Protein AF-A0A534KHT9-F1 (afdb_monomer_lite)

pLDDT: mean 82.53, std 18.42, range [30.44, 98.12]

Radius of gyration: 14.64 Å; chains: 1; bounding box: 41×27×36 Å

Secondary structure (DSSP, 8-state):
--HHHHHHHHT-EEEEEESS--HHHHHHHHHHHHTT-EEEEEEGGGTTPPPP-S---S--TT---B--PPTTPPPPSSGGGGGGGHHHHHHHHHHH--SEEEE--TTTHHHHHHHTT-SSEEE-S---

Foldseek 3Di:
DDPVVLVVQLAFEEEEEAQDDDPVNLVVQLVCVVSNHQYEYEHLPQFQPDDPDPPPPDPPPRGHHYQHFDHPGDNDPDLVCQCSNLVSVVVSCVVRVGPEYEFDCCSHRVVSVVVNVDPPYHYDVDHD

Sequence (128 aa):
MGHAGREGLRALRILYFSLGDTVHDRRFLQRIADFGYEVWSLQLSDAGRARRDERTSGATSGAAPRASWPKGAPIVKGPEDVPSLLPAFRDVLADVRPAVLHAGPTQSCGYLAALSEFHPFLLMSWGS

Structure (mmCIF, N/CA/C/O backbone):
data_AF-A0A534KHT9-F1
#
_entry.id   AF-A0A534KHT9-F1
#
loop_
_atom_site.group_PDB
_atom_site.id
_atom_site.type_symbol
_atom_site.label_atom_id
_atom_site.label_alt_id
_atom_site.label_comp_id
_atom_site.label_asym_id
_atom_site.label_entity_id
_atom_site.label_seq_id
_atom_site.pdbx_PDB_ins_code
_atom_site.Cartn_x
_atom_site.Cartn_y
_atom_site.Cartn_z
_atom_site.occupancy
_atom_site.B_iso_or_equiv
_atom_site.auth_seq_id
_atom_site.auth_comp_id
_atom_site.auth_asym_id
_atom_site.auth_atom_id
_atom_site.pdbx_PDB_model_num
ATOM 1 N N . MET A 1 1 ? -24.175 6.392 17.348 1.00 48.75 1 MET A N 1
ATOM 2 C CA . MET A 1 1 ? -23.259 5.326 16.878 1.00 48.75 1 MET A CA 1
ATOM 3 C C . MET A 1 1 ? -22.712 4.619 18.118 1.00 48.75 1 MET A C 1
ATOM 5 O O . MET A 1 1 ? -21.997 5.251 18.885 1.00 48.75 1 MET A O 1
ATOM 9 N N . GLY A 1 2 ? -23.197 3.408 18.417 1.00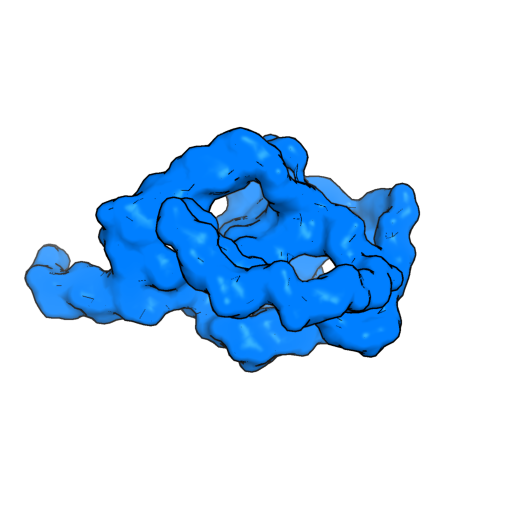 47.88 2 GLY A N 1
ATOM 10 C CA . GLY A 1 2 ? -23.012 2.747 19.721 1.00 47.88 2 GLY A CA 1
ATOM 11 C C . GLY A 1 2 ? -21.616 2.154 19.950 1.00 47.88 2 GLY A C 1
ATOM 12 O O . GLY A 1 2 ? -20.841 1.984 19.010 1.00 47.88 2 GLY A O 1
ATOM 13 N N . HIS A 1 3 ? -21.320 1.811 21.207 1.00 50.22 3 HIS A N 1
ATOM 14 C CA . HIS A 1 3 ? -20.034 1.264 21.662 1.00 50.22 3 HIS A CA 1
ATOM 15 C C . HIS A 1 3 ? -19.607 -0.004 20.892 1.00 50.22 3 HIS A C 1
ATOM 17 O O . HIS A 1 3 ? -18.434 -0.147 20.563 1.00 50.22 3 HIS A O 1
ATOM 23 N N . ALA A 1 4 ? -20.567 -0.854 20.502 1.00 53.41 4 ALA A N 1
ATOM 24 C CA . ALA A 1 4 ? -20.337 -2.069 19.713 1.00 53.41 4 ALA A CA 1
ATOM 25 C C . ALA A 1 4 ? -19.864 -1.800 18.269 1.00 53.41 4 ALA A C 1
ATOM 27 O O . ALA A 1 4 ? -19.081 -2.566 17.718 1.00 53.41 4 ALA A O 1
ATOM 28 N N . GLY A 1 5 ? -20.278 -0.682 17.659 1.00 60.03 5 GLY A N 1
ATOM 29 C CA . GLY A 1 5 ? -19.815 -0.306 16.317 1.00 60.03 5 GLY A CA 1
ATOM 30 C C . GLY A 1 5 ? -18.356 0.160 16.300 1.00 60.03 5 GLY A C 1
ATOM 31 O O . GLY A 1 5 ? -17.681 0.030 15.288 1.00 60.03 5 GLY A O 1
ATOM 32 N N . ARG A 1 6 ? -17.851 0.680 17.427 1.00 56.22 6 ARG A N 1
ATOM 33 C CA . ARG A 1 6 ? -16.457 1.132 17.569 1.00 56.22 6 ARG A CA 1
ATOM 34 C C . ARG A 1 6 ? -15.485 -0.024 17.804 1.00 56.22 6 ARG A C 1
ATOM 36 O O . ARG A 1 6 ? -14.366 0.042 17.316 1.00 56.22 6 ARG A O 1
ATOM 43 N N . GLU A 1 7 ? -15.920 -1.073 18.496 1.00 58.47 7 GLU A N 1
ATOM 44 C CA . GLU A 1 7 ? -15.156 -2.317 18.682 1.00 58.47 7 GLU A CA 1
ATOM 45 C C . GLU A 1 7 ? -14.890 -3.010 17.333 1.00 58.47 7 GLU A C 1
ATOM 47 O O . GLU A 1 7 ? -13.755 -3.364 17.031 1.00 58.47 7 GLU A O 1
ATOM 52 N N . GLY A 1 8 ? -15.910 -3.100 16.467 1.00 60.19 8 GLY A N 1
ATOM 53 C CA . GLY A 1 8 ? -15.764 -3.675 15.123 1.00 60.19 8 GLY A CA 1
ATOM 54 C C . GLY A 1 8 ? -14.819 -2.886 14.208 1.00 60.19 8 GLY A C 1
ATOM 55 O O . GLY A 1 8 ? -14.113 -3.482 13.402 1.00 60.19 8 GLY A O 1
ATOM 56 N N . LEU A 1 9 ? -14.755 -1.556 14.361 1.00 59.97 9 LEU A N 1
ATOM 57 C CA . LEU A 1 9 ? -13.811 -0.711 13.620 1.00 59.97 9 LEU A CA 1
ATOM 58 C C . LEU A 1 9 ? -12.364 -0.867 14.120 1.00 59.97 9 LEU A C 1
ATOM 60 O O . LEU A 1 9 ? -11.445 -0.779 13.316 1.00 59.97 9 LEU A O 1
ATOM 64 N N . ARG A 1 10 ? -12.147 -1.137 15.415 1.00 60.72 10 ARG A N 1
ATOM 65 C CA . ARG A 1 10 ? -10.806 -1.359 15.997 1.00 60.72 10 ARG A CA 1
ATOM 66 C C . ARG A 1 10 ? -10.148 -2.661 15.524 1.00 60.72 10 ARG A C 1
ATOM 68 O O . ARG A 1 10 ? -8.929 -2.741 15.457 1.00 60.72 10 ARG A O 1
ATOM 75 N N . ALA A 1 11 ? -10.943 -3.651 15.118 1.00 63.47 11 ALA A N 1
ATOM 76 C CA . ALA A 1 11 ? -10.446 -4.874 14.485 1.00 63.47 11 ALA A CA 1
ATOM 77 C C . ALA A 1 11 ? -10.055 -4.690 13.003 1.00 63.47 11 ALA A C 1
ATOM 79 O O . ALA A 1 11 ? -9.581 -5.635 12.372 1.00 63.47 11 ALA A O 1
ATOM 80 N N . LEU A 1 12 ? -10.280 -3.508 12.415 1.00 81.75 12 LEU A N 1
ATOM 81 C CA . LEU A 1 12 ? -9.955 -3.270 11.013 1.00 81.75 12 LEU A CA 1
ATOM 82 C C . LEU A 1 12 ? -8.459 -3.050 10.827 1.00 81.75 12 LEU A C 1
ATOM 84 O O . LEU A 1 12 ? -7.830 -2.239 11.508 1.00 81.75 12 LEU A O 1
ATOM 88 N N . ARG A 1 13 ? -7.925 -3.752 9.830 1.00 90.06 13 ARG A N 1
ATOM 89 C CA . ARG A 1 13 ? -6.534 -3.656 9.413 1.00 90.06 13 ARG A CA 1
ATOM 90 C C . ARG A 1 13 ? -6.350 -2.550 8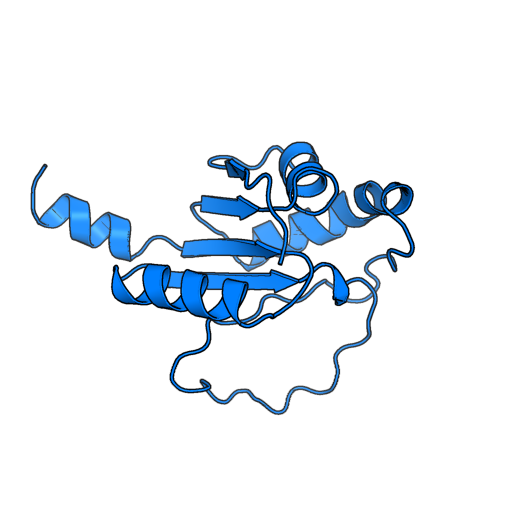.383 1.00 90.06 13 ARG A C 1
ATOM 92 O O . ARG A 1 13 ? -7.025 -2.543 7.353 1.00 90.06 13 ARG A O 1
ATOM 99 N N . ILE A 1 14 ? -5.407 -1.652 8.623 1.00 93.94 14 ILE A N 1
ATOM 100 C CA . ILE A 1 14 ? -5.022 -0.590 7.694 1.00 93.94 14 ILE A CA 1
ATOM 101 C C . ILE A 1 14 ? -3.662 -0.943 7.100 1.00 93.94 14 ILE A C 1
ATOM 103 O O . ILE A 1 14 ? -2.710 -1.164 7.844 1.00 93.94 14 ILE A O 1
ATOM 107 N N . LEU A 1 15 ? -3.551 -0.969 5.772 1.00 96.19 15 LEU A N 1
ATOM 108 C CA . LEU A 1 15 ? -2.252 -1.015 5.103 1.00 96.19 15 LEU A CA 1
ATOM 109 C C . LEU A 1 15 ? -1.819 0.411 4.767 1.00 96.19 15 LEU A C 1
ATOM 111 O O . LEU A 1 15 ? -2.434 1.073 3.936 1.00 96.19 15 LEU A O 1
ATOM 115 N N . TYR A 1 16 ? -0.759 0.871 5.416 1.00 95.44 16 TYR A N 1
ATOM 116 C CA . TYR A 1 16 ? -0.087 2.129 5.138 1.00 95.44 16 TYR A CA 1
ATOM 117 C C . TYR A 1 16 ? 1.029 1.903 4.117 1.00 95.44 16 TYR A C 1
ATOM 119 O O . TYR A 1 16 ? 1.966 1.151 4.381 1.00 95.44 16 TYR A O 1
ATOM 127 N N . PHE A 1 17 ? 0.935 2.535 2.952 1.00 95.56 17 PHE A N 1
ATOM 128 C CA . PHE A 1 17 ? 1.886 2.354 1.859 1.00 95.56 17 PHE A CA 1
ATOM 129 C C . PHE A 1 17 ? 2.585 3.673 1.517 1.00 95.56 17 PHE A C 1
ATOM 131 O O . PHE A 1 17 ? 1.969 4.584 0.960 1.00 95.56 17 PHE A O 1
ATOM 138 N N . SER A 1 18 ? 3.876 3.759 1.841 1.00 93.69 18 SER A N 1
ATOM 139 C CA . SER A 1 18 ? 4.705 4.954 1.651 1.00 93.69 18 SER A CA 1
ATOM 140 C C . SER A 1 18 ? 6.011 4.650 0.913 1.00 93.69 18 SER A C 1
ATOM 142 O O . SER A 1 18 ? 6.266 3.517 0.495 1.00 93.69 18 SER A O 1
ATOM 144 N N . LEU A 1 19 ? 6.839 5.675 0.684 1.00 91.00 19 LEU A N 1
ATOM 145 C CA . LEU A 1 19 ? 8.142 5.497 0.040 1.00 91.00 19 LEU A CA 1
ATOM 146 C C . LEU A 1 19 ? 9.117 4.711 0.921 1.00 91.00 19 LEU A C 1
ATOM 148 O O . LEU A 1 19 ? 9.863 3.892 0.393 1.00 91.00 19 LEU A O 1
ATOM 152 N N . GLY A 1 20 ? 9.104 4.945 2.234 1.00 86.44 20 GLY A N 1
ATOM 153 C CA . GLY A 1 20 ? 10.101 4.441 3.175 1.00 86.44 20 GLY A CA 1
ATOM 154 C C . GLY A 1 20 ? 9.603 4.442 4.622 1.00 86.44 20 GLY A C 1
ATOM 155 O O . GLY A 1 20 ? 8.414 4.303 4.882 1.00 86.44 20 GLY A O 1
ATOM 156 N N . ASP A 1 21 ? 10.528 4.549 5.574 1.00 84.50 21 ASP A N 1
ATOM 157 C CA . ASP A 1 21 ? 10.236 4.513 7.014 1.00 84.50 21 ASP A CA 1
ATOM 158 C C . ASP A 1 21 ? 10.908 5.696 7.727 1.00 84.50 21 ASP A C 1
ATOM 160 O O . ASP A 1 21 ? 11.993 5.576 8.306 1.00 84.50 21 ASP A O 1
ATOM 164 N N . THR A 1 22 ? 10.304 6.881 7.623 1.00 86.56 22 THR A N 1
ATOM 165 C CA . THR A 1 22 ? 10.835 8.098 8.250 1.00 86.56 22 THR A CA 1
ATOM 166 C C . THR A 1 22 ? 10.225 8.361 9.629 1.00 86.56 22 THR A C 1
ATOM 168 O O . THR A 1 22 ? 9.394 7.624 10.160 1.00 86.56 22 THR A O 1
ATOM 171 N N . VAL A 1 23 ? 10.662 9.441 10.283 1.00 86.62 23 VAL A N 1
ATOM 172 C CA . VAL A 1 23 ? 10.046 9.906 11.536 1.00 86.62 23 VAL A CA 1
ATOM 173 C C . VAL A 1 23 ? 8.574 10.291 11.334 1.00 86.62 23 VAL A C 1
ATOM 175 O O . VAL A 1 23 ? 7.774 10.081 12.247 1.00 86.62 23 VAL A O 1
ATOM 178 N N . HIS A 1 24 ? 8.206 10.836 10.171 1.00 85.81 24 HIS A N 1
ATOM 179 C CA . HIS A 1 24 ? 6.827 11.227 9.884 1.00 85.81 24 HIS A CA 1
ATOM 180 C C . HIS A 1 24 ? 5.919 10.004 9.748 1.00 85.81 24 HIS A C 1
ATOM 182 O O . HIS A 1 24 ? 4.889 9.960 10.426 1.00 85.81 24 HIS A O 1
ATOM 188 N N . ASP A 1 25 ? 6.347 8.986 8.991 1.00 87.44 25 ASP A N 1
ATOM 189 C CA . ASP A 1 25 ? 5.619 7.714 8.863 1.00 87.44 25 ASP A CA 1
ATOM 190 C C . ASP A 1 25 ? 5.388 7.088 10.240 1.00 87.44 25 ASP A C 1
ATOM 192 O O . ASP A 1 25 ? 4.253 6.814 10.625 1.00 87.44 25 ASP A O 1
ATOM 196 N N . ARG A 1 26 ? 6.453 6.941 11.041 1.00 88.38 26 ARG A N 1
ATOM 197 C CA . ARG A 1 26 ? 6.371 6.307 12.367 1.00 88.38 26 ARG A CA 1
ATOM 198 C C . ARG A 1 26 ? 5.445 7.048 13.320 1.00 88.38 26 ARG A C 1
ATOM 200 O O . ARG A 1 26 ? 4.665 6.415 14.026 1.00 88.38 26 ARG A O 1
ATOM 207 N N . ARG A 1 27 ? 5.486 8.384 13.333 1.00 88.44 27 ARG A N 1
ATOM 208 C CA . ARG A 1 27 ? 4.564 9.186 14.155 1.00 88.44 27 ARG A CA 1
ATOM 209 C C . ARG A 1 27 ? 3.119 8.989 13.719 1.00 88.44 27 ARG A C 1
ATOM 211 O O . ARG A 1 27 ? 2.245 8.900 14.575 1.00 88.44 27 ARG A O 1
ATOM 218 N N . PHE A 1 28 ? 2.866 8.926 12.418 1.00 88.50 28 PHE A N 1
ATOM 219 C CA . PHE A 1 28 ? 1.522 8.740 11.891 1.00 88.50 28 PHE A CA 1
ATOM 220 C C . PHE A 1 28 ? 0.983 7.332 12.185 1.00 88.50 28 PHE A C 1
ATOM 222 O O . PHE A 1 28 ? -0.112 7.200 12.731 1.00 88.50 28 PHE A O 1
ATOM 229 N N . LEU A 1 29 ? 1.791 6.297 11.936 1.00 89.88 29 LEU A N 1
ATOM 230 C CA . LEU A 1 29 ? 1.493 4.903 12.277 1.00 89.88 29 LEU A CA 1
ATOM 231 C C . LEU A 1 29 ? 1.199 4.729 13.771 1.00 89.88 29 LEU A C 1
ATOM 233 O O . LEU A 1 29 ? 0.205 4.096 14.124 1.00 89.88 29 LEU A O 1
ATOM 237 N N . GLN A 1 30 ? 2.006 5.342 14.645 1.00 89.44 30 GLN A N 1
ATOM 238 C CA . GLN A 1 30 ? 1.771 5.304 16.089 1.00 89.44 30 GLN A CA 1
ATOM 239 C C . GLN A 1 30 ? 0.410 5.903 16.445 1.00 89.44 30 GLN A C 1
ATOM 241 O O . GLN A 1 30 ? -0.323 5.311 17.226 1.00 89.44 30 GLN A O 1
ATOM 246 N N . ARG A 1 31 ? 0.015 7.030 15.834 1.00 89.88 31 ARG A N 1
ATOM 247 C CA . ARG A 1 31 ? -1.313 7.610 16.086 1.00 89.88 31 ARG A CA 1
ATOM 248 C C . ARG A 1 31 ? -2.436 6.678 15.647 1.00 89.88 31 ARG A C 1
ATOM 250 O O . ARG A 1 31 ? -3.404 6.545 16.385 1.00 89.88 31 ARG A O 1
ATOM 257 N N . ILE A 1 32 ? -2.314 6.023 14.492 1.00 88.88 32 ILE A N 1
ATOM 258 C CA . ILE A 1 32 ? -3.302 5.029 14.041 1.00 88.88 32 ILE A CA 1
ATOM 259 C C . ILE A 1 32 ? -3.435 3.901 15.076 1.00 88.88 32 ILE A C 1
ATOM 261 O O . ILE A 1 32 ? -4.553 3.556 15.466 1.00 88.88 32 ILE A O 1
ATOM 265 N N . ALA A 1 33 ? -2.305 3.385 15.564 1.00 87.88 33 ALA A N 1
ATOM 266 C CA . ALA A 1 33 ? -2.277 2.353 16.595 1.00 87.88 33 ALA A CA 1
ATOM 267 C C . ALA A 1 33 ? -2.866 2.839 17.935 1.00 87.88 33 ALA A C 1
ATOM 269 O O . ALA A 1 33 ? -3.648 2.116 18.549 1.00 87.88 33 ALA A O 1
ATOM 270 N N . ASP A 1 34 ? -2.583 4.076 18.360 1.00 87.75 34 ASP A N 1
ATOM 271 C CA . ASP A 1 34 ? -3.130 4.685 19.587 1.00 87.75 34 ASP A CA 1
ATOM 272 C C . ASP A 1 34 ? -4.666 4.809 19.538 1.00 87.75 34 ASP A C 1
ATOM 274 O O . ASP A 1 34 ? -5.348 4.698 20.560 1.00 87.75 34 ASP A O 1
ATOM 278 N N . PHE A 1 35 ? -5.239 4.997 18.342 1.00 85.88 35 PHE A N 1
ATOM 279 C CA . PHE A 1 35 ? -6.692 4.958 18.128 1.00 85.88 35 PHE A CA 1
ATOM 280 C C . PHE A 1 35 ? -7.282 3.538 18.185 1.00 85.88 35 PHE A C 1
ATOM 282 O O . PHE A 1 35 ? -8.507 3.386 18.230 1.00 85.88 35 PHE A O 1
ATOM 289 N N . GLY A 1 36 ? -6.432 2.514 18.269 1.00 84.62 36 GLY A N 1
ATOM 290 C CA . GLY A 1 36 ? -6.793 1.112 18.434 1.00 84.62 36 GLY A CA 1
ATOM 291 C C . GLY A 1 36 ? -6.998 0.350 17.132 1.00 84.62 36 GLY A C 1
ATOM 292 O O . GLY A 1 36 ? -7.674 -0.669 17.177 1.00 84.62 36 GLY A O 1
ATOM 293 N N . TYR A 1 37 ? -6.477 0.840 16.004 1.00 86.62 37 TYR A N 1
ATOM 294 C CA . TYR A 1 37 ? -6.511 0.116 14.732 1.00 86.62 37 TYR A CA 1
ATOM 295 C C . TYR A 1 37 ? -5.270 -0.762 14.564 1.00 86.62 37 TYR A C 1
ATOM 297 O O . TYR A 1 37 ? -4.160 -0.363 14.923 1.00 86.62 37 TYR A O 1
ATOM 305 N N . GLU A 1 38 ? -5.442 -1.931 13.950 1.00 89.75 38 GLU A N 1
ATOM 306 C CA . GLU A 1 38 ? -4.314 -2.733 13.483 1.00 89.75 38 GLU A CA 1
ATOM 307 C C . GLU A 1 38 ? -3.725 -2.069 12.232 1.00 89.75 38 GLU A C 1
ATOM 309 O O . GLU A 1 38 ? -4.432 -1.834 11.253 1.00 89.75 38 GLU A O 1
ATOM 314 N N . VAL A 1 39 ? -2.430 -1.759 12.237 1.00 91.06 39 VAL A N 1
ATOM 315 C CA . VAL A 1 39 ? -1.781 -1.083 11.110 1.00 91.06 39 VAL A CA 1
ATOM 316 C C . VAL A 1 39 ? -0.569 -1.864 10.628 1.00 91.06 39 VAL A C 1
ATOM 318 O O . VAL A 1 39 ? 0.252 -2.303 11.424 1.00 91.06 39 VAL A O 1
ATOM 321 N N . TRP A 1 40 ? -0.471 -2.027 9.314 1.00 93.50 40 TRP A N 1
ATOM 322 C CA . TRP A 1 40 ? 0.651 -2.626 8.602 1.00 93.50 40 TRP A CA 1
ATOM 323 C C . TRP A 1 40 ? 1.325 -1.563 7.749 1.00 93.50 40 TRP A C 1
ATOM 325 O O . TRP A 1 40 ? 0.651 -0.678 7.228 1.00 93.50 40 TRP A O 1
ATOM 335 N N . SER A 1 41 ? 2.638 -1.652 7.573 1.00 93.81 41 SER A N 1
ATOM 336 C CA . SER A 1 41 ? 3.395 -0.746 6.708 1.00 93.81 41 SER A CA 1
ATOM 337 C C . SER A 1 41 ? 3.993 -1.486 5.512 1.00 93.81 41 SER A C 1
ATOM 339 O O . SER A 1 41 ? 4.528 -2.577 5.671 1.00 93.81 41 SER A O 1
ATOM 341 N N . LEU A 1 42 ? 3.913 -0.903 4.320 1.00 94.75 42 LEU A N 1
ATOM 342 C CA . LEU A 1 42 ? 4.623 -1.337 3.115 1.00 94.75 42 LEU A CA 1
ATOM 343 C C . LEU A 1 42 ? 5.447 -0.160 2.596 1.00 94.75 42 LEU A C 1
ATOM 345 O O . LEU A 1 42 ? 4.967 0.973 2.586 1.00 94.75 42 LEU A O 1
ATOM 349 N N . GLN A 1 43 ? 6.668 -0.426 2.139 1.00 93.06 43 GLN A N 1
ATOM 350 C CA . GLN A 1 43 ? 7.578 0.599 1.638 1.00 93.06 43 GLN A CA 1
ATOM 351 C C . GLN A 1 43 ? 7.935 0.321 0.185 1.00 93.06 43 GLN A C 1
ATOM 353 O O . GLN A 1 43 ? 8.392 -0.771 -0.165 1.00 93.06 43 GLN A O 1
ATOM 358 N N . LEU A 1 44 ? 7.766 1.325 -0.673 1.00 92.44 44 LEU A N 1
ATOM 359 C CA . LEU A 1 44 ? 8.152 1.225 -2.079 1.00 92.44 44 LEU A CA 1
ATOM 360 C C . LEU A 1 44 ? 9.671 1.071 -2.235 1.00 92.44 44 LEU A C 1
ATOM 362 O O . LEU A 1 44 ? 10.112 0.352 -3.126 1.00 92.44 44 LEU A O 1
ATOM 366 N N . SER A 1 45 ? 10.471 1.669 -1.343 1.00 89.69 45 SER A N 1
ATOM 367 C CA . SER A 1 45 ? 11.938 1.565 -1.350 1.00 89.69 45 SER A CA 1
ATOM 368 C C . SER A 1 45 ? 12.465 0.135 -1.267 1.00 89.69 45 SER A C 1
ATOM 370 O O . SER A 1 45 ? 13.620 -0.110 -1.618 1.00 89.69 45 SER A O 1
ATOM 372 N N . ASP A 1 46 ? 11.644 -0.791 -0.774 1.00 88.62 46 ASP A N 1
ATOM 373 C CA . ASP A 1 46 ? 12.010 -2.191 -0.575 1.00 88.62 46 ASP A CA 1
ATOM 374 C C . ASP A 1 46 ? 11.648 -3.069 -1.780 1.00 88.62 46 ASP A C 1
ATOM 376 O O . ASP A 1 46 ? 12.015 -4.244 -1.815 1.00 88.62 46 ASP A O 1
ATOM 380 N N . ALA A 1 47 ? 10.952 -2.518 -2.779 1.00 84.94 47 ALA A N 1
ATOM 381 C CA . ALA A 1 47 ? 10.560 -3.244 -3.979 1.00 84.94 47 ALA A CA 1
ATOM 382 C C . ALA A 1 47 ? 11.783 -3.824 -4.708 1.00 84.94 47 ALA A C 1
ATOM 384 O O . ALA A 1 47 ? 12.773 -3.135 -4.968 1.00 84.94 47 ALA A O 1
ATOM 385 N N . GLY A 1 48 ? 11.721 -5.125 -5.003 1.00 71.44 48 GLY A N 1
ATOM 386 C CA . GLY A 1 48 ? 12.784 -5.861 -5.689 1.00 71.44 48 GLY A CA 1
ATOM 387 C C . GLY A 1 48 ? 14.082 -6.039 -4.894 1.00 71.44 48 GLY A C 1
ATOM 388 O O . GLY A 1 48 ? 15.041 -6.613 -5.415 1.00 71.44 48 GLY A O 1
ATOM 389 N N . ARG A 1 49 ? 14.142 -5.605 -3.628 1.00 69.12 49 ARG A N 1
ATOM 390 C CA . ARG A 1 49 ? 15.275 -5.901 -2.743 1.00 69.12 49 ARG A CA 1
ATOM 391 C C . ARG A 1 49 ? 15.071 -7.278 -2.116 1.00 69.12 49 ARG A C 1
ATOM 393 O O . ARG A 1 49 ? 14.008 -7.578 -1.578 1.00 69.12 49 ARG A O 1
ATOM 400 N N . ALA A 1 50 ? 16.091 -8.136 -2.201 1.00 54.62 50 ALA A N 1
ATOM 401 C CA . ALA A 1 50 ? 16.074 -9.425 -1.513 1.00 54.62 50 ALA A CA 1
ATOM 402 C C . ALA A 1 50 ? 15.869 -9.199 -0.007 1.00 54.62 50 ALA A C 1
ATOM 404 O O . ALA A 1 50 ? 16.423 -8.243 0.544 1.00 54.62 50 ALA A O 1
ATOM 405 N N . ARG A 1 51 ? 15.086 -10.076 0.646 1.00 55.91 51 ARG A N 1
ATOM 406 C CA . ARG A 1 51 ? 14.903 -10.057 2.105 1.00 55.91 51 ARG A CA 1
ATOM 407 C C . ARG A 1 51 ? 16.282 -9.928 2.756 1.00 55.91 51 ARG A C 1
ATOM 409 O O . ARG A 1 51 ? 17.116 -10.816 2.603 1.00 55.91 51 ARG A O 1
ATOM 416 N N . ARG A 1 52 ? 16.537 -8.826 3.465 1.00 43.44 52 ARG A N 1
ATOM 417 C CA . ARG A 1 52 ? 17.588 -8.831 4.484 1.00 43.44 52 ARG A CA 1
ATOM 418 C C . ARG A 1 52 ? 17.052 -9.770 5.559 1.00 43.44 52 ARG A C 1
ATOM 420 O O . ARG A 1 52 ? 15.968 -9.504 6.063 1.00 43.44 52 ARG A O 1
ATOM 427 N N . ASP A 1 53 ? 17.754 -10.879 5.780 1.00 40.62 53 ASP A N 1
ATOM 428 C CA . ASP A 1 53 ? 17.375 -11.989 6.659 1.00 40.62 53 ASP A CA 1
ATOM 429 C C . ASP A 1 53 ? 16.452 -11.600 7.819 1.00 40.62 53 ASP A C 1
ATOM 431 O O . ASP A 1 53 ? 16.700 -10.639 8.554 1.00 40.62 53 ASP A O 1
ATOM 435 N N . GLU A 1 54 ? 15.424 -12.425 8.006 1.00 42.88 54 GLU A N 1
ATOM 436 C CA . GLU A 1 54 ? 14.510 -12.451 9.143 1.00 42.88 54 GLU A CA 1
ATOM 437 C C . GLU A 1 54 ? 15.279 -12.625 10.459 1.00 42.88 54 GLU A C 1
ATOM 439 O O . GLU A 1 54 ? 15.414 -13.706 11.022 1.00 42.88 54 GLU A O 1
ATOM 444 N N . ARG A 1 55 ? 15.780 -11.516 10.989 1.00 33.88 55 ARG A N 1
ATOM 445 C CA . ARG A 1 55 ? 16.069 -11.349 12.409 1.00 33.88 55 ARG A CA 1
ATOM 446 C C . ARG A 1 55 ? 15.659 -9.954 12.830 1.00 33.88 55 ARG A C 1
ATOM 448 O O . ARG A 1 55 ? 16.491 -9.123 13.152 1.00 33.88 55 ARG A O 1
ATOM 455 N N . THR A 1 56 ? 14.355 -9.701 12.808 1.00 36.16 56 THR A N 1
ATOM 456 C CA . THR A 1 56 ? 13.650 -9.030 13.911 1.00 36.16 56 THR A CA 1
ATOM 457 C C . THR A 1 56 ? 12.168 -9.389 13.794 1.00 36.16 56 THR A C 1
ATOM 459 O O . THR A 1 56 ? 11.306 -8.547 13.578 1.00 36.16 56 THR A O 1
ATOM 462 N N . SER A 1 57 ? 11.857 -10.670 14.008 1.00 34.47 57 SER A N 1
ATOM 463 C CA . SER A 1 57 ? 10.651 -11.045 14.756 1.00 34.47 57 SER A CA 1
ATOM 464 C C . SER A 1 57 ? 10.868 -10.619 16.208 1.00 34.47 57 SER A C 1
ATOM 466 O O . SER A 1 57 ? 11.053 -11.422 17.113 1.00 34.47 57 SER A O 1
ATOM 468 N N . GLY A 1 58 ? 10.977 -9.319 16.407 1.00 30.44 58 GLY A N 1
ATOM 469 C CA . GLY A 1 58 ? 10.839 -8.668 17.683 1.00 30.44 58 GLY A CA 1
ATOM 470 C C . GLY A 1 58 ? 9.814 -7.612 17.376 1.00 30.44 58 GLY A C 1
ATOM 471 O O . GLY A 1 58 ? 10.054 -6.775 16.512 1.00 30.44 58 GLY A O 1
ATOM 472 N N . ALA A 1 59 ? 8.652 -7.680 18.013 1.00 34.28 59 ALA A N 1
ATOM 473 C CA . ALA A 1 59 ? 7.845 -6.491 18.154 1.00 34.28 59 ALA A CA 1
ATOM 474 C C . ALA A 1 59 ? 8.794 -5.405 18.676 1.00 34.28 59 ALA A C 1
ATOM 476 O O . ALA A 1 59 ? 9.177 -5.431 19.845 1.00 34.28 59 ALA A O 1
ATOM 477 N N . THR A 1 60 ? 9.267 -4.512 17.804 1.00 34.00 60 THR A N 1
ATOM 478 C CA . THR A 1 60 ? 9.853 -3.267 18.266 1.00 34.00 60 THR A CA 1
ATOM 479 C C . THR A 1 60 ? 8.678 -2.621 18.953 1.00 34.00 60 THR A C 1
ATOM 481 O O . THR A 1 60 ? 7.705 -2.269 18.292 1.00 34.00 60 THR A O 1
ATOM 484 N N . SER A 1 61 ? 8.689 -2.623 20.278 1.00 37.69 61 SER A N 1
ATOM 485 C CA . SER A 1 61 ? 7.624 -2.086 21.105 1.00 37.69 61 SER A CA 1
ATOM 486 C C . SER A 1 61 ? 7.308 -0.671 20.595 1.00 37.69 61 SER A C 1
ATOM 488 O O . SER A 1 61 ? 8.094 0.244 20.821 1.00 37.69 61 SER A O 1
ATOM 490 N N . GLY A 1 62 ? 6.234 -0.522 19.807 1.00 51.44 62 GLY A N 1
ATOM 491 C CA . GLY A 1 62 ? 5.838 0.732 19.145 1.00 51.44 62 GLY A CA 1
ATOM 492 C C . GLY A 1 62 ? 5.931 0.816 17.605 1.00 51.44 62 GLY A C 1
ATOM 493 O O . GLY A 1 62 ? 5.509 1.828 17.059 1.00 51.44 62 GLY A O 1
ATOM 494 N N . ALA A 1 63 ? 6.435 -0.182 16.866 1.00 63.59 63 ALA A N 1
ATOM 495 C CA . ALA A 1 63 ? 6.468 -0.145 15.392 1.00 63.59 63 ALA A CA 1
ATOM 496 C C . ALA A 1 63 ? 5.435 -1.099 14.762 1.00 63.59 63 ALA A C 1
ATOM 498 O O . ALA A 1 63 ? 5.355 -2.271 15.125 1.00 63.59 63 ALA A O 1
ATOM 499 N N . ALA A 1 64 ? 4.658 -0.592 13.803 1.00 74.69 64 ALA A N 1
ATOM 500 C CA . ALA A 1 64 ? 3.691 -1.363 13.022 1.00 74.69 64 ALA A CA 1
ATOM 501 C C . ALA A 1 64 ? 4.359 -2.553 12.294 1.00 74.69 64 ALA A C 1
ATOM 503 O O . ALA A 1 64 ? 5.446 -2.366 11.736 1.00 74.69 64 ALA A O 1
ATOM 504 N N . PRO A 1 65 ? 3.728 -3.744 12.229 1.00 83.88 65 PRO A N 1
ATOM 505 C CA . PRO A 1 65 ? 4.168 -4.836 11.360 1.00 83.88 65 PRO A CA 1
ATOM 506 C C . PRO A 1 65 ? 4.481 -4.369 9.930 1.00 83.88 65 PRO A C 1
ATOM 508 O O . PRO A 1 65 ? 3.768 -3.536 9.365 1.00 83.88 65 PRO A O 1
ATOM 511 N N . ARG A 1 66 ? 5.555 -4.898 9.333 1.00 88.12 66 ARG A N 1
ATOM 512 C CA . ARG A 1 66 ? 6.009 -4.531 7.982 1.00 88.12 66 ARG A CA 1
ATOM 513 C C . ARG A 1 66 ? 5.629 -5.623 6.982 1.00 88.12 66 ARG A C 1
ATOM 515 O O . ARG A 1 66 ? 6.109 -6.750 7.080 1.00 88.12 66 ARG A O 1
ATOM 522 N N . ALA A 1 67 ? 4.765 -5.286 6.030 1.00 91.75 67 ALA A N 1
ATOM 523 C CA . ALA A 1 67 ? 4.474 -6.105 4.862 1.00 91.75 67 ALA A CA 1
ATOM 524 C C . ALA A 1 67 ? 5.697 -6.151 3.935 1.00 91.75 67 ALA A C 1
ATOM 526 O O . ALA A 1 67 ? 6.525 -5.240 3.918 1.00 91.75 67 ALA A O 1
ATOM 527 N N . SER A 1 68 ? 5.822 -7.227 3.164 1.00 90.56 68 SER A N 1
ATOM 528 C CA . SER A 1 68 ? 6.967 -7.448 2.279 1.00 90.56 68 SER A CA 1
ATOM 529 C C . SER A 1 68 ? 6.507 -7.708 0.857 1.00 90.56 68 SER A C 1
ATOM 531 O O . SER A 1 68 ? 5.542 -8.435 0.640 1.00 90.56 68 SER A O 1
ATOM 533 N N . TRP A 1 69 ? 7.246 -7.175 -0.114 1.00 93.38 69 TRP A N 1
ATOM 534 C CA . TRP A 1 69 ? 7.056 -7.528 -1.516 1.00 93.38 69 TRP A CA 1
ATOM 535 C C . TRP A 1 69 ? 7.352 -9.021 -1.749 1.00 93.38 69 TRP A C 1
ATOM 537 O O . TRP A 1 69 ? 8.281 -9.566 -1.136 1.00 93.38 69 TRP A O 1
ATOM 547 N N . PRO A 1 70 ? 6.604 -9.701 -2.637 1.00 91.62 70 PRO A N 1
ATOM 548 C CA . PRO A 1 70 ? 6.899 -11.079 -3.000 1.00 91.62 70 PRO A CA 1
ATOM 549 C C . PRO A 1 70 ? 8.283 -11.193 -3.654 1.00 91.62 70 PRO A C 1
ATOM 551 O O . PRO A 1 70 ? 8.799 -10.261 -4.280 1.00 91.62 70 PRO A O 1
ATOM 554 N N . LYS A 1 71 ? 8.908 -12.368 -3.514 1.00 89.31 71 LYS A N 1
ATOM 555 C CA . LYS A 1 71 ? 10.211 -12.647 -4.130 1.00 89.31 71 LYS A CA 1
ATOM 556 C C . LYS A 1 71 ? 10.103 -12.494 -5.650 1.00 89.31 71 LYS A C 1
ATOM 558 O O . LYS A 1 71 ? 9.221 -13.078 -6.264 1.00 89.31 71 LYS A O 1
ATOM 563 N N . GLY A 1 72 ? 11.041 -11.761 -6.248 1.00 87.25 72 GLY A N 1
ATOM 564 C CA . GLY A 1 72 ? 11.049 -11.511 -7.691 1.00 87.25 72 GLY A CA 1
ATOM 565 C C . GLY A 1 72 ? 10.186 -10.327 -8.134 1.00 87.25 72 GLY A C 1
ATOM 566 O O . GLY A 1 72 ? 10.064 -10.111 -9.336 1.00 87.25 72 GLY A O 1
ATOM 567 N N . ALA A 1 73 ? 9.626 -9.546 -7.201 1.00 91.50 73 ALA A N 1
ATOM 568 C CA . ALA A 1 73 ? 9.019 -8.262 -7.535 1.00 91.50 73 ALA A CA 1
ATOM 569 C C . ALA A 1 73 ? 10.010 -7.374 -8.325 1.00 91.50 73 ALA A C 1
ATOM 571 O O . ALA A 1 73 ? 11.203 -7.364 -7.999 1.00 91.50 73 ALA A O 1
ATOM 572 N N . PRO A 1 74 ? 9.543 -6.630 -9.344 1.00 90.50 74 PRO A N 1
ATOM 573 C CA . PRO A 1 74 ? 10.382 -5.696 -10.088 1.00 90.50 74 PRO A CA 1
ATOM 574 C C . PRO A 1 74 ? 11.113 -4.689 -9.191 1.00 90.50 74 PRO A C 1
ATOM 576 O O . PRO A 1 74 ? 10.598 -4.252 -8.162 1.00 90.50 74 PRO A O 1
ATOM 579 N N . ILE A 1 75 ? 12.318 -4.293 -9.605 1.00 87.62 75 ILE A N 1
ATOM 580 C CA . ILE A 1 75 ? 13.043 -3.176 -8.991 1.00 87.62 75 ILE A CA 1
ATOM 581 C C . ILE A 1 75 ? 12.541 -1.886 -9.635 1.00 87.62 75 ILE A C 1
ATOM 583 O O . ILE A 1 75 ? 12.607 -1.745 -10.853 1.00 87.62 75 ILE A O 1
ATOM 587 N N . VAL A 1 76 ? 12.109 -0.933 -8.813 1.00 85.75 76 VAL A N 1
ATOM 588 C CA . VAL A 1 76 ? 11.695 0.403 -9.260 1.00 85.75 76 VAL A CA 1
ATOM 589 C C . VAL A 1 76 ? 12.895 1.345 -9.217 1.00 85.75 76 VAL A C 1
ATOM 591 O O . VAL A 1 76 ? 13.511 1.511 -8.161 1.00 85.75 76 VAL A O 1
ATOM 594 N N . LYS A 1 77 ? 13.240 1.957 -10.352 1.00 82.94 77 LYS A N 1
ATOM 595 C CA . LYS A 1 77 ? 14.302 2.973 -10.463 1.00 82.94 77 LYS A CA 1
ATOM 596 C C . LYS A 1 77 ? 13.726 4.377 -10.619 1.00 82.94 77 LYS A C 1
ATOM 598 O O . LYS A 1 77 ? 14.342 5.328 -10.142 1.00 82.94 77 LYS A O 1
ATOM 603 N N . GLY A 1 78 ? 12.555 4.489 -11.240 1.00 80.94 78 GLY A N 1
ATOM 604 C CA . GLY A 1 78 ? 11.828 5.742 -11.421 1.00 80.94 78 GLY A CA 1
ATOM 605 C C . GLY A 1 78 ? 10.305 5.567 -11.355 1.00 80.94 78 GLY A C 1
ATOM 606 O O . GLY A 1 78 ? 9.807 4.439 -11.284 1.00 80.94 78 GLY A O 1
ATOM 607 N N . PRO A 1 79 ? 9.537 6.672 -11.348 1.00 79.31 79 PRO A N 1
ATOM 608 C CA . PRO A 1 79 ? 8.071 6.638 -11.328 1.00 79.31 79 PRO A CA 1
ATOM 609 C C . PRO A 1 79 ? 7.442 5.823 -12.470 1.00 79.31 79 PRO A C 1
ATOM 611 O O . PRO A 1 79 ? 6.381 5.229 -12.292 1.00 79.31 79 PRO A O 1
ATOM 614 N N . GLU A 1 80 ? 8.096 5.759 -13.627 1.00 86.44 80 GLU A N 1
ATOM 615 C CA . GLU A 1 80 ? 7.678 4.998 -14.806 1.00 86.44 80 GLU A CA 1
ATOM 616 C C . GLU A 1 80 ? 7.665 3.480 -14.586 1.00 86.44 80 GLU A C 1
ATOM 618 O O . GLU A 1 80 ? 6.876 2.778 -15.217 1.00 86.44 80 GLU A O 1
ATOM 623 N N . ASP A 1 81 ? 8.483 2.974 -13.658 1.00 89.12 81 ASP A N 1
ATOM 624 C CA . ASP A 1 81 ? 8.555 1.546 -13.343 1.00 89.12 81 ASP A CA 1
ATOM 625 C C . ASP A 1 81 ? 7.438 1.116 -12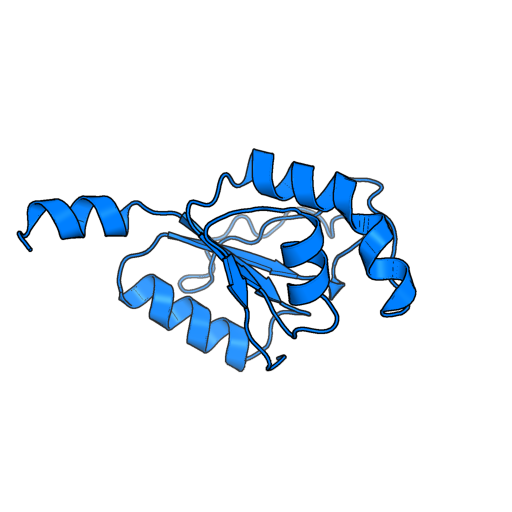.384 1.00 89.12 81 ASP A C 1
ATOM 627 O O . ASP A 1 81 ? 7.137 -0.072 -12.271 1.00 89.12 81 ASP A O 1
ATOM 631 N N . VAL A 1 82 ? 6.809 2.062 -11.676 1.00 91.94 82 VAL A N 1
ATOM 632 C CA . VAL A 1 82 ? 5.836 1.783 -10.608 1.00 91.94 82 VAL A CA 1
ATOM 633 C C . VAL A 1 82 ? 4.676 0.885 -11.068 1.00 91.94 82 VAL A C 1
ATOM 635 O O . VAL A 1 82 ? 4.367 -0.062 -10.343 1.00 91.94 82 VAL A O 1
ATOM 638 N N . PRO A 1 83 ? 4.059 1.072 -12.255 1.00 95.19 83 PRO A N 1
ATOM 639 C CA . PRO A 1 83 ? 2.993 0.185 -12.727 1.00 95.19 83 PRO A CA 1
ATOM 640 C C . PRO A 1 83 ? 3.403 -1.288 -12.851 1.00 95.19 83 PRO A C 1
ATOM 642 O O . PRO A 1 83 ? 2.553 -2.168 -12.717 1.00 95.19 83 PRO A O 1
ATOM 645 N N . SER A 1 84 ? 4.693 -1.581 -13.062 1.00 95.19 84 SER A N 1
ATOM 646 C CA . SER A 1 84 ? 5.182 -2.964 -13.166 1.00 95.19 84 SER A CA 1
ATOM 647 C C . SER A 1 84 ? 5.020 -3.756 -11.863 1.00 95.19 84 SER A C 1
ATOM 649 O O . SER A 1 84 ? 4.940 -4.983 -11.895 1.00 95.19 84 SER A O 1
ATOM 651 N N . LEU A 1 85 ? 4.899 -3.072 -10.718 1.00 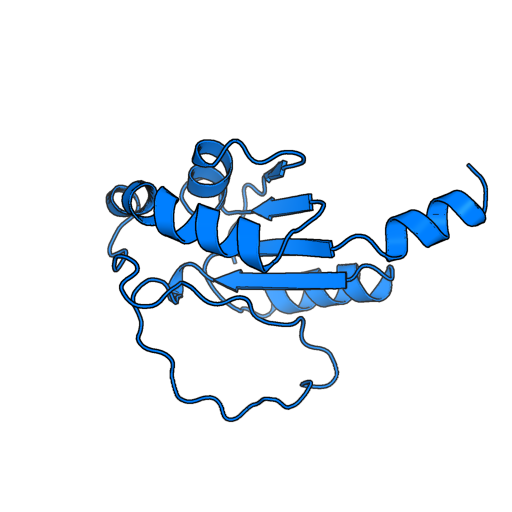96.25 85 LEU A N 1
ATOM 652 C CA . LEU A 1 85 ? 4.661 -3.697 -9.417 1.00 96.25 85 LEU A CA 1
ATOM 653 C C . LEU A 1 85 ? 3.218 -4.151 -9.204 1.00 96.25 85 LEU A C 1
ATOM 655 O O . LEU A 1 85 ? 2.957 -4.825 -8.212 1.00 96.25 85 LEU A O 1
ATOM 659 N N . LEU A 1 86 ? 2.276 -3.801 -10.082 1.00 97.69 86 LEU A N 1
ATOM 660 C CA . LEU A 1 86 ? 0.851 -4.036 -9.847 1.00 97.69 86 LEU A CA 1
ATOM 661 C C . LEU A 1 86 ? 0.500 -5.499 -9.496 1.00 97.69 86 LEU A C 1
ATOM 663 O O . LEU A 1 86 ? -0.243 -5.691 -8.531 1.00 97.69 86 LEU A O 1
ATOM 667 N N . PRO A 1 87 ? 1.031 -6.535 -10.179 1.00 97.25 87 PRO A N 1
ATOM 668 C CA . PRO A 1 87 ? 0.770 -7.922 -9.790 1.00 97.25 87 PRO A CA 1
ATOM 669 C C . PRO A 1 87 ? 1.291 -8.235 -8.381 1.00 97.25 87 PRO A C 1
ATOM 671 O O . PRO A 1 87 ? 0.539 -8.704 -7.534 1.00 97.25 87 PRO A O 1
ATOM 674 N N . ALA A 1 88 ? 2.542 -7.862 -8.098 1.00 96.69 88 ALA A N 1
ATOM 675 C CA . ALA A 1 88 ? 3.162 -8.064 -6.792 1.00 96.69 88 ALA A CA 1
ATOM 676 C C . ALA A 1 88 ? 2.430 -7.301 -5.675 1.00 96.69 88 ALA A C 1
ATOM 678 O O . ALA A 1 88 ? 2.326 -7.780 -4.550 1.00 96.69 88 ALA A O 1
ATOM 679 N N . PHE A 1 89 ? 1.900 -6.116 -5.975 1.00 97.81 89 PHE A N 1
ATOM 680 C CA . PHE A 1 89 ? 1.124 -5.326 -5.026 1.00 97.81 89 PHE A CA 1
ATOM 681 C C . PHE A 1 89 ? -0.224 -5.980 -4.714 1.00 97.81 89 PHE A C 1
ATOM 683 O O . PHE A 1 89 ? -0.640 -6.004 -3.557 1.00 97.81 89 PHE A O 1
ATOM 690 N N . ARG A 1 90 ? -0.887 -6.569 -5.717 1.00 98.00 90 ARG A N 1
ATOM 691 C CA . ARG A 1 90 ? -2.112 -7.355 -5.508 1.00 98.00 90 ARG A CA 1
ATOM 692 C C . ARG A 1 90 ? -1.859 -8.578 -4.626 1.00 98.00 90 ARG A C 1
ATOM 694 O O . ARG A 1 90 ? -2.692 -8.859 -3.768 1.00 98.00 90 ARG A O 1
ATOM 701 N N . ASP A 1 91 ? -0.703 -9.226 -4.753 1.00 97.00 91 ASP A N 1
ATOM 702 C CA . ASP A 1 91 ? -0.310 -10.318 -3.851 1.00 97.00 91 ASP A CA 1
ATOM 703 C C . ASP A 1 91 ? -0.145 -9.825 -2.406 1.00 97.00 91 ASP A C 1
ATOM 705 O O . ASP A 1 91 ? -0.647 -10.456 -1.476 1.00 97.00 91 ASP A O 1
ATOM 709 N N . VAL A 1 92 ? 0.479 -8.656 -2.203 1.00 96.88 92 VAL A N 1
ATOM 710 C CA . VAL A 1 92 ? 0.582 -8.037 -0.868 1.00 96.88 92 VAL A CA 1
ATOM 711 C C . VAL A 1 92 ? -0.802 -7.733 -0.292 1.00 96.88 92 VAL A C 1
ATOM 713 O O . VAL A 1 92 ? -1.056 -8.016 0.878 1.00 96.88 92 VAL A O 1
ATOM 716 N N . LEU A 1 93 ? -1.719 -7.183 -1.093 1.00 97.44 93 LEU A N 1
ATOM 717 C CA . LEU A 1 93 ? -3.095 -6.921 -0.658 1.00 97.44 93 LEU A CA 1
ATOM 718 C C . LEU A 1 93 ? -3.836 -8.215 -0.290 1.00 97.44 93 LEU A C 1
ATOM 720 O O . LEU A 1 93 ? -4.587 -8.224 0.686 1.00 97.44 93 LEU A O 1
ATOM 724 N N . ALA A 1 94 ? -3.612 -9.299 -1.033 1.00 96.06 94 ALA A N 1
ATOM 725 C CA . ALA A 1 94 ? -4.214 -10.602 -0.768 1.00 96.06 94 ALA A CA 1
ATOM 726 C C . ALA A 1 94 ? -3.658 -11.273 0.500 1.00 96.06 94 ALA A C 1
ATOM 728 O O . ALA A 1 94 ? -4.414 -11.939 1.206 1.00 96.06 94 ALA A O 1
ATOM 729 N N . ASP A 1 95 ? -2.374 -11.077 0.809 1.00 94.56 95 ASP A N 1
ATOM 730 C CA . ASP A 1 95 ? -1.728 -11.603 2.017 1.00 94.56 95 ASP A CA 1
ATOM 731 C C . ASP A 1 95 ? -2.126 -10.797 3.264 1.00 94.56 95 ASP A C 1
ATOM 733 O O . ASP A 1 95 ? -2.684 -11.326 4.231 1.00 94.56 95 ASP A O 1
ATOM 737 N N . VAL A 1 96 ? -1.941 -9.475 3.204 1.00 94.25 96 VAL A N 1
ATOM 738 C CA . VAL A 1 96 ? -2.246 -8.568 4.317 1.00 94.25 96 VAL A CA 1
ATOM 739 C C . VAL A 1 96 ? -3.750 -8.502 4.576 1.00 94.25 96 VAL A C 1
ATOM 741 O O . VAL A 1 96 ? -4.157 -8.377 5.729 1.00 94.25 96 VAL A O 1
ATOM 744 N N . ARG A 1 97 ? -4.593 -8.592 3.539 1.00 94.50 97 ARG A N 1
ATOM 745 C CA . ARG A 1 97 ? -6.057 -8.412 3.613 1.00 94.50 97 ARG A CA 1
ATOM 746 C C . ARG A 1 97 ? -6.458 -7.161 4.407 1.00 94.50 97 ARG A C 1
ATOM 748 O O . ARG A 1 97 ? -7.156 -7.277 5.419 1.00 94.50 97 ARG A O 1
ATOM 755 N N . PRO A 1 98 ? -5.987 -5.964 4.012 1.00 95.44 98 PRO A N 1
ATOM 756 C CA . PRO A 1 98 ? -6.394 -4.746 4.688 1.00 95.44 98 PRO A CA 1
ATOM 757 C C . PRO A 1 98 ? -7.887 -4.493 4.472 1.00 95.44 98 PRO A C 1
ATOM 759 O O . PRO A 1 98 ? -8.446 -4.830 3.434 1.00 95.44 98 PRO A O 1
ATOM 762 N N . ALA A 1 99 ? -8.525 -3.862 5.448 1.00 94.75 99 ALA A N 1
ATOM 763 C CA . ALA A 1 99 ? -9.852 -3.283 5.297 1.00 94.75 99 ALA A CA 1
ATOM 764 C C . ALA A 1 99 ? -9.792 -1.871 4.700 1.00 94.75 99 ALA A C 1
ATOM 766 O O . ALA A 1 99 ? -10.777 -1.402 4.144 1.00 94.75 99 ALA A O 1
ATOM 767 N N . VAL A 1 100 ? -8.655 -1.182 4.837 1.00 95.38 100 VAL A N 1
ATOM 768 C CA . VAL A 1 100 ? -8.410 0.154 4.283 1.00 95.38 100 VAL A CA 1
ATOM 769 C C . VAL A 1 100 ? -6.981 0.219 3.758 1.00 95.38 100 VAL A C 1
ATOM 771 O O . VAL A 1 100 ? -6.040 -0.146 4.465 1.00 95.38 100 VAL A O 1
ATOM 774 N N . LEU A 1 101 ? -6.812 0.733 2.544 1.00 97.38 101 LEU A N 1
ATOM 775 C CA . LEU A 1 101 ? -5.505 1.073 1.991 1.00 97.38 101 LEU A CA 1
ATOM 776 C C . LEU A 1 101 ? -5.275 2.574 2.143 1.00 97.38 101 LEU A C 1
ATOM 778 O O . LEU A 1 101 ? -6.062 3.376 1.649 1.00 97.38 101 LEU A O 1
ATOM 782 N N . HIS A 1 102 ? -4.192 2.966 2.799 1.00 96.12 102 HIS A N 1
ATOM 7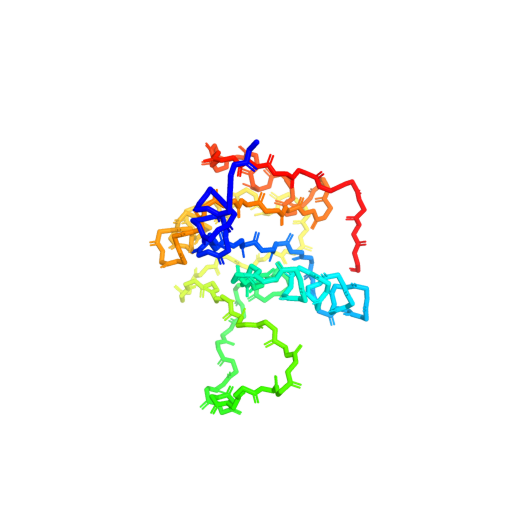83 C CA . HIS A 1 102 ? -3.788 4.356 2.928 1.00 96.12 102 HIS A CA 1
ATOM 784 C C . HIS A 1 102 ? -2.430 4.556 2.263 1.00 96.12 102 HIS A C 1
ATOM 786 O O . HIS A 1 102 ? -1.418 4.111 2.796 1.00 96.12 102 HIS A O 1
ATOM 792 N N . ALA A 1 103 ? -2.399 5.195 1.093 1.00 96.75 103 ALA A N 1
ATOM 793 C CA . ALA A 1 103 ? -1.193 5.231 0.268 1.00 96.75 103 ALA A CA 1
ATOM 794 C C . ALA A 1 103 ? -0.820 6.637 -0.207 1.00 96.75 103 ALA A C 1
ATOM 796 O O . ALA A 1 103 ? -1.685 7.442 -0.555 1.00 96.75 103 ALA A O 1
ATOM 797 N N . GLY A 1 104 ? 0.482 6.906 -0.263 1.00 93.69 104 GLY A N 1
ATOM 798 C CA . GLY A 1 104 ? 1.050 8.129 -0.825 1.00 93.69 104 GLY A CA 1
ATOM 799 C C . GLY A 1 104 ? 2.579 8.096 -0.878 1.00 93.69 104 GLY A C 1
ATOM 800 O O . GLY A 1 104 ? 3.186 7.187 -0.319 1.00 93.69 104 GLY A O 1
ATOM 801 N N . PRO A 1 105 ? 3.229 9.052 -1.557 1.00 93.06 105 PRO A N 1
ATOM 802 C CA . PRO A 1 105 ? 2.639 10.202 -2.240 1.00 93.06 105 PRO A CA 1
ATOM 803 C C . PRO A 1 105 ? 1.889 9.823 -3.525 1.00 93.06 105 PRO A C 1
ATOM 805 O O . PRO A 1 105 ? 2.053 8.726 -4.066 1.00 93.06 105 PRO A O 1
ATOM 808 N N . THR A 1 106 ? 1.075 10.755 -4.034 1.00 93.00 106 THR A N 1
ATOM 809 C CA . THR A 1 106 ? 0.197 10.547 -5.200 1.00 93.00 106 THR A CA 1
ATOM 810 C C . THR A 1 106 ? 0.900 9.977 -6.421 1.00 93.00 106 THR A C 1
ATOM 812 O O . THR A 1 106 ? 0.346 9.104 -7.072 1.00 93.00 106 THR A O 1
ATOM 815 N N . GLN A 1 107 ? 2.109 10.435 -6.732 1.00 91.00 107 GLN 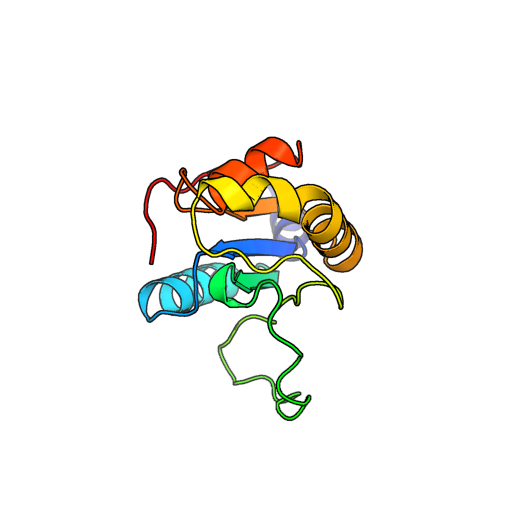A N 1
ATOM 816 C CA . GLN A 1 107 ? 2.795 10.087 -7.982 1.00 91.00 107 GLN A CA 1
ATOM 817 C C . GLN A 1 107 ? 3.459 8.700 -7.966 1.00 91.00 107 GLN A C 1
ATOM 819 O O . GLN A 1 107 ? 3.940 8.253 -9.002 1.00 91.00 107 GLN A O 1
ATOM 824 N N . SER A 1 108 ? 3.504 8.021 -6.815 1.00 92.81 108 SER A N 1
ATOM 825 C CA . SER A 1 108 ? 4.160 6.719 -6.665 1.00 92.81 108 SER A CA 1
ATOM 826 C C . SER A 1 108 ? 3.239 5.700 -5.991 1.00 92.81 108 SER A C 1
ATOM 828 O O . SER A 1 108 ? 2.461 5.034 -6.670 1.00 92.81 108 SER A O 1
ATOM 830 N N . CYS A 1 109 ? 3.270 5.587 -4.663 1.00 95.31 109 CYS A N 1
ATOM 831 C CA . CYS A 1 109 ? 2.487 4.603 -3.916 1.00 95.31 109 CYS A CA 1
ATOM 832 C C . CYS A 1 109 ? 0.982 4.834 -4.087 1.00 95.31 109 CYS A C 1
ATOM 834 O O . CYS A 1 109 ? 0.229 3.878 -4.254 1.00 95.31 109 CYS A O 1
ATOM 836 N N . GLY A 1 110 ? 0.549 6.101 -4.099 1.00 96.19 110 GLY A N 1
ATOM 837 C CA . GLY A 1 110 ? -0.844 6.469 -4.355 1.00 96.19 110 GLY A CA 1
ATOM 838 C C . GLY A 1 110 ? -1.300 6.111 -5.772 1.00 96.19 110 GLY A C 1
ATOM 839 O O . GLY A 1 110 ? -2.417 5.634 -5.955 1.00 96.19 110 GLY A O 1
ATOM 840 N N . TYR A 1 111 ? -0.421 6.271 -6.764 1.00 95.81 111 TYR A N 1
ATOM 841 C CA . TYR A 1 111 ? -0.692 5.883 -8.146 1.00 95.81 111 TYR A CA 1
ATOM 842 C C . TYR A 1 111 ? -0.821 4.362 -8.284 1.00 95.81 111 TYR A C 1
ATOM 844 O O . TYR A 1 111 ? -1.808 3.881 -8.837 1.00 95.81 111 TYR A O 1
ATOM 852 N N . LEU A 1 112 ? 0.107 3.593 -7.704 1.00 97.12 112 LEU A N 1
ATOM 853 C CA . LEU A 1 112 ? 0.022 2.129 -7.691 1.00 97.12 112 LEU A CA 1
ATOM 854 C C . LEU A 1 112 ? -1.225 1.624 -6.948 1.00 97.12 112 LEU A C 1
ATOM 856 O O . LEU A 1 112 ? -1.881 0.690 -7.407 1.00 97.12 112 LEU A O 1
ATOM 860 N N . ALA A 1 113 ? -1.580 2.268 -5.832 1.00 97.81 113 ALA A N 1
ATOM 861 C CA . ALA A 1 113 ? -2.814 1.994 -5.105 1.00 97.81 113 ALA A CA 1
ATOM 862 C C . ALA A 1 113 ? -4.053 2.218 -5.981 1.00 97.81 113 ALA A C 1
ATOM 864 O O . ALA A 1 113 ? -4.916 1.344 -6.035 1.00 97.81 113 ALA A O 1
ATOM 865 N N . ALA A 1 114 ? -4.115 3.324 -6.726 1.00 97.38 114 ALA A N 1
ATOM 866 C CA . ALA A 1 114 ? -5.213 3.587 -7.653 1.00 97.38 114 ALA A CA 1
ATOM 867 C C . ALA A 1 114 ? -5.301 2.524 -8.766 1.00 97.38 114 ALA A C 1
ATOM 869 O O . ALA A 1 114 ? -6.386 2.015 -9.034 1.00 97.38 114 ALA A O 1
ATOM 870 N N . LEU A 1 115 ? -4.166 2.122 -9.352 1.00 97.81 115 LEU A N 1
ATOM 871 C CA . LEU A 1 115 ? -4.110 1.057 -10.367 1.00 97.81 115 LEU A CA 1
ATOM 872 C C . LEU A 1 115 ? -4.558 -0.317 -9.840 1.00 97.81 115 LEU A C 1
ATOM 874 O O . LEU A 1 115 ? -4.965 -1.177 -10.620 1.00 97.81 115 LEU A O 1
ATOM 878 N N . SER A 1 116 ? -4.472 -0.548 -8.527 1.00 98.12 116 SER A N 1
ATOM 879 C CA . SER A 1 116 ? -4.931 -1.795 -7.907 1.00 98.12 116 SER A CA 1
ATOM 880 C C . SER A 1 116 ? -6.445 -1.944 -7.861 1.00 98.12 116 SER A C 1
ATOM 882 O O . SER A 1 116 ? -6.914 -3.068 -7.692 1.00 98.12 116 SER A O 1
ATOM 884 N N . GLU A 1 117 ? -7.182 -0.837 -8.011 1.00 97.69 117 GLU A N 1
ATOM 885 C CA . GLU A 1 117 ? -8.640 -0.755 -7.853 1.00 97.69 117 GLU A CA 1
ATOM 886 C C . GLU A 1 117 ? -9.132 -1.193 -6.458 1.00 97.69 117 GLU A C 1
ATOM 888 O O . GLU A 1 117 ? -10.321 -1.449 -6.254 1.00 97.69 117 GLU A O 1
ATOM 893 N N . PHE A 1 118 ? -8.236 -1.256 -5.467 1.00 98.00 118 PHE A N 1
ATOM 894 C CA . PHE A 1 118 ? -8.587 -1.583 -4.091 1.00 98.00 118 PHE A CA 1
ATOM 895 C C . PHE A 1 118 ? -9.460 -0.487 -3.469 1.00 98.00 118 PHE A C 1
ATOM 897 O O . PHE A 1 118 ? -9.148 0.701 -3.554 1.00 98.00 118 PHE A O 1
ATOM 904 N N . HIS A 1 119 ? -10.520 -0.896 -2.772 1.00 94.81 119 HIS A N 1
ATOM 905 C CA . HIS A 1 119 ? -11.404 -0.002 -2.032 1.00 94.81 119 HIS A CA 1
ATOM 906 C C . HIS A 1 119 ? -11.748 -0.595 -0.655 1.00 94.81 119 HIS A C 1
ATOM 908 O O . HIS A 1 119 ? -11.964 -1.804 -0.563 1.00 94.81 119 HIS A O 1
ATOM 914 N N . PRO A 1 120 ? -11.879 0.238 0.398 1.00 95.75 120 PRO A N 1
ATOM 915 C CA . PRO A 1 120 ? -11.670 1.688 0.415 1.00 95.75 120 PRO A CA 1
ATOM 916 C C . PRO A 1 120 ? -10.184 2.096 0.394 1.00 95.75 120 PRO A C 1
ATOM 918 O O . PRO A 1 120 ? -9.343 1.512 1.079 1.00 95.75 120 PRO A O 1
ATOM 921 N N . PHE A 1 121 ? -9.888 3.152 -0.368 1.00 96.62 121 PHE A N 1
ATOM 922 C CA . PHE A 1 121 ? -8.552 3.724 -0.546 1.00 96.62 121 PHE A CA 1
ATOM 923 C C . PHE A 1 121 ? -8.522 5.203 -0.119 1.00 96.62 121 PHE A C 1
ATOM 925 O O . PHE A 1 121 ? -9.357 6.002 -0.537 1.00 96.62 121 PHE A O 1
ATOM 932 N N . LEU A 1 122 ? -7.542 5.561 0.714 1.00 96.00 122 LEU A N 1
ATOM 933 C CA . LEU A 1 122 ? -7.222 6.918 1.154 1.00 96.00 122 LEU A CA 1
ATOM 934 C C . LEU A 1 122 ? -5.902 7.370 0.529 1.00 96.00 122 LEU A C 1
ATOM 936 O O . LEU A 1 122 ? -4.825 6.880 0.890 1.00 96.00 122 LEU A O 1
ATOM 940 N N . LEU A 1 123 ? -5.985 8.350 -0.363 1.00 96.06 123 LEU A N 1
ATOM 941 C CA . LEU A 1 123 ? -4.825 8.946 -1.008 1.00 96.06 123 LEU A CA 1
ATOM 942 C C . LEU A 1 123 ? -4.191 10.039 -0.131 1.00 96.06 123 LEU A C 1
ATOM 944 O O . LEU A 1 123 ? -4.883 10.947 0.327 1.00 96.06 123 LEU A O 1
ATOM 948 N N . MET A 1 124 ? -2.869 9.993 0.043 1.00 92.81 124 MET A N 1
ATOM 949 C CA . MET A 1 124 ? -2.074 11.102 0.589 1.00 92.81 124 MET A CA 1
ATOM 950 C C . MET A 1 124 ? -1.309 11.801 -0.530 1.00 92.81 124 MET A C 1
ATOM 952 O O . MET A 1 124 ? -0.593 11.154 -1.298 1.00 92.81 124 MET A O 1
ATOM 956 N N . SER A 1 125 ? -1.410 13.131 -0.592 1.00 88.94 125 SER A N 1
ATOM 957 C CA . SER A 1 125 ? -0.645 13.933 -1.555 1.00 88.94 125 SER A CA 1
ATOM 958 C C . SER A 1 125 ? 0.813 14.132 -1.156 1.00 88.94 125 SER A C 1
ATOM 960 O O . SER A 1 125 ? 1.651 14.400 -2.015 1.00 88.94 125 SER A O 1
ATOM 962 N N . TRP A 1 126 ? 1.122 14.004 0.133 1.00 82.50 126 TRP A N 1
ATOM 963 C CA . TRP A 1 126 ? 2.467 14.159 0.663 1.00 82.50 126 TRP A CA 1
ATOM 964 C C . TRP A 1 126 ? 3.197 12.821 0.734 1.00 82.50 126 TRP A C 1
ATOM 966 O O . TRP A 1 126 ? 2.599 11.757 0.908 1.00 82.50 126 TRP A O 1
ATOM 976 N N . GLY A 1 127 ? 4.512 12.910 0.566 1.00 71.75 127 GLY A N 1
ATOM 977 C CA . GLY A 1 127 ? 5.433 11.828 0.861 1.00 71.75 127 GLY A CA 1
ATOM 978 C C . GLY A 1 127 ? 6.038 11.998 2.246 1.00 71.75 127 GLY A C 1
ATOM 979 O O . GLY A 1 127 ? 5.662 12.889 3.012 1.00 71.75 127 GLY A O 1
ATOM 980 N N . SER A 1 128 ? 6.995 11.130 2.524 1.00 60.03 128 SER A N 1
ATOM 981 C CA . SER A 1 128 ? 7.777 11.065 3.745 1.00 60.03 128 SER A CA 1
ATOM 982 C C . SER A 1 128 ? 9.217 10.790 3.346 1.00 60.03 128 SER A C 1
ATOM 984 O O . SER A 1 128 ? 9.401 9.926 2.453 1.00 60.03 128 SER A O 1
#